Protein AF-A0A9E1RWT0-F1 (afdb_monomer_lite)

Sequence (80 aa):
MANTGEPQLSAQLIPAMVHGTCVEIYHPERDPIFPAHCRAAATVKNGRISPGEAPGWGIEPRSKKSAKAQKSPKPGAAGT

Structure (mmCIF, N/CA/C/O backbone):
data_AF-A0A9E1RWT0-F1
#
_entry.id   AF-A0A9E1RWT0-F1
#
loop_
_atom_site.group_PDB
_atom_site.id
_atom_site.type_symbol
_atom_site.label_atom_id
_atom_site.label_alt_id
_atom_site.label_comp_id
_atom_site.label_asym_id
_atom_site.label_entity_id
_atom_site.label_seq_id
_atom_site.pdbx_PDB_ins_code
_atom_site.Cartn_x
_atom_site.Cartn_y
_atom_site.Cartn_z
_atom_site.occupancy
_atom_site.B_iso_or_equiv
_atom_site.auth_seq_id
_atom_site.auth_comp_id
_atom_site.auth_asym_id
_atom_site.auth_atom_id
_atom_site.pdbx_PDB_model_num
ATOM 1 N N . MET A 1 1 ? 10.758 9.240 -5.208 1.00 55.50 1 MET A N 1
ATOM 2 C CA . MET A 1 1 ? 9.537 10.044 -4.959 1.00 55.50 1 MET A CA 1
ATOM 3 C C . MET A 1 1 ? 8.741 9.348 -3.873 1.00 55.50 1 MET A C 1
ATOM 5 O O . MET A 1 1 ? 8.496 8.158 -4.024 1.00 55.50 1 MET A O 1
ATOM 9 N N . ALA A 1 2 ? 8.389 10.060 -2.804 1.00 59.44 2 ALA A N 1
ATOM 10 C CA . ALA A 1 2 ? 7.475 9.586 -1.768 1.00 59.44 2 ALA A CA 1
ATOM 11 C C . ALA A 1 2 ? 6.168 10.376 -1.896 1.00 59.44 2 ALA A C 1
ATOM 13 O O . ALA A 1 2 ? 6.203 11.573 -2.181 1.00 59.44 2 ALA A O 1
ATOM 14 N N . ASN A 1 3 ? 5.033 9.699 -1.743 1.00 77.50 3 ASN A N 1
ATOM 15 C CA . ASN A 1 3 ? 3.723 10.338 -1.744 1.00 77.50 3 ASN A CA 1
ATOM 16 C C . ASN A 1 3 ? 3.187 10.330 -0.312 1.00 77.50 3 ASN A C 1
ATOM 18 O O . ASN A 1 3 ? 2.901 9.266 0.246 1.00 77.50 3 ASN A O 1
ATOM 22 N N . THR A 1 4 ? 3.137 11.521 0.278 1.00 84.12 4 THR A N 1
ATOM 23 C CA . THR A 1 4 ? 2.871 11.729 1.701 1.00 84.12 4 THR A CA 1
ATOM 24 C C . THR A 1 4 ? 1.395 11.547 2.010 1.00 84.12 4 THR A C 1
ATOM 26 O O . THR A 1 4 ? 0.536 12.139 1.364 1.00 84.12 4 THR A O 1
ATOM 29 N N . GLY A 1 5 ? 1.110 10.749 3.034 1.00 81.94 5 GLY A N 1
ATOM 30 C CA . GLY A 1 5 ? -0.205 10.685 3.668 1.00 81.94 5 GLY A CA 1
ATOM 31 C C . GLY A 1 5 ? -1.322 9.960 2.911 1.00 81.94 5 GLY A C 1
ATOM 32 O O . GLY A 1 5 ? -2.367 9.735 3.511 1.00 81.94 5 GLY A O 1
ATOM 33 N N . GLU A 1 6 ? -1.104 9.548 1.658 1.00 91.00 6 GLU A N 1
ATOM 34 C CA . GLU A 1 6 ? -2.129 8.924 0.801 1.00 91.00 6 GLU A CA 1
ATOM 35 C C . GLU A 1 6 ? -1.762 7.475 0.397 1.00 91.00 6 GLU A C 1
ATOM 37 O O . GLU A 1 6 ? -1.602 7.168 -0.795 1.00 91.00 6 GLU A O 1
ATOM 42 N N . PRO A 1 7 ? -1.591 6.549 1.365 1.00 89.94 7 PRO A N 1
ATOM 43 C CA . PRO A 1 7 ? -1.091 5.196 1.111 1.00 89.94 7 PRO A CA 1
ATOM 44 C C . PRO A 1 7 ? -1.948 4.375 0.142 1.00 89.94 7 PRO A C 1
ATOM 46 O O . PRO A 1 7 ? -1.416 3.534 -0.582 1.00 89.94 7 PRO A O 1
ATOM 49 N N . GLN A 1 8 ? -3.255 4.636 0.071 1.00 87.69 8 GLN A N 1
ATOM 50 C CA . GLN A 1 8 ? -4.185 3.947 -0.825 1.00 87.69 8 GLN A CA 1
ATOM 51 C C . GLN A 1 8 ? -3.905 4.202 -2.313 1.00 87.69 8 GLN A C 1
ATOM 53 O O . GLN A 1 8 ? -4.205 3.344 -3.139 1.00 87.69 8 GLN A O 1
ATOM 58 N N . LEU A 1 9 ? -3.308 5.348 -2.656 1.00 88.81 9 LEU A N 1
ATOM 59 C CA . LEU A 1 9 ? -2.855 5.646 -4.019 1.00 88.81 9 LEU A CA 1
ATOM 60 C C . LEU A 1 9 ? -1.379 5.278 -4.183 1.00 88.81 9 LEU A C 1
ATOM 62 O O . LEU A 1 9 ? -0.989 4.649 -5.170 1.00 88.81 9 LEU A O 1
ATOM 66 N N . SER A 1 10 ? -0.561 5.608 -3.178 1.00 90.44 10 SER A N 1
ATOM 67 C CA . SER A 1 10 ? 0.879 5.331 -3.170 1.00 90.44 10 SER A CA 1
ATOM 68 C C . SER A 1 10 ? 1.200 3.851 -3.365 1.00 90.44 10 SER A C 1
ATOM 70 O O . SER A 1 10 ? 2.162 3.530 -4.058 1.00 90.44 10 SER A O 1
ATOM 72 N N . ALA A 1 11 ? 0.394 2.948 -2.799 1.00 88.44 11 ALA A N 1
ATOM 73 C CA . ALA A 1 11 ? 0.604 1.505 -2.906 1.00 88.44 11 ALA A CA 1
ATOM 74 C C . ALA A 1 11 ? 0.582 0.979 -4.353 1.00 88.44 11 ALA A C 1
ATOM 76 O O . ALA A 1 11 ? 1.172 -0.064 -4.615 1.00 88.44 11 ALA A O 1
ATOM 77 N N . GLN A 1 12 ? -0.055 1.701 -5.281 1.00 88.50 12 GLN A N 1
ATOM 78 C CA . GLN A 1 12 ? -0.074 1.374 -6.712 1.00 88.50 12 GLN A CA 1
ATOM 79 C C . GLN A 1 12 ? 0.846 2.296 -7.531 1.00 88.50 12 GLN A C 1
ATOM 81 O O . GLN A 1 12 ? 1.493 1.848 -8.476 1.00 88.50 12 GLN A O 1
ATOM 86 N N . LEU A 1 13 ? 0.967 3.574 -7.149 1.00 88.62 13 LEU A N 1
ATOM 87 C CA . LEU A 1 13 ? 1.806 4.552 -7.855 1.00 88.62 13 LEU A CA 1
ATOM 88 C C . LEU A 1 13 ? 3.307 4.295 -7.685 1.00 88.62 13 LEU A C 1
ATOM 90 O O . LEU A 1 13 ? 4.062 4.416 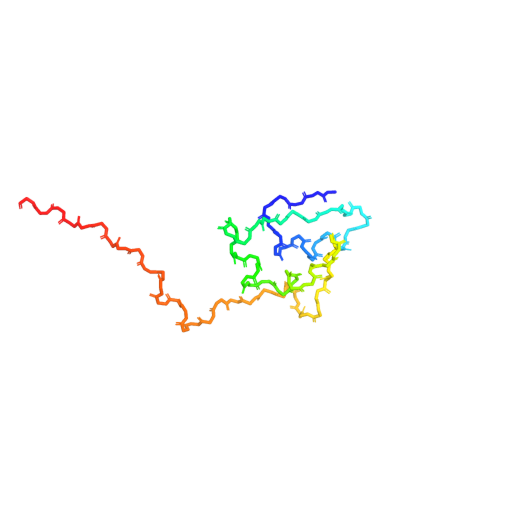-8.646 1.00 88.62 13 LEU A O 1
ATOM 94 N N . ILE A 1 14 ? 3.753 3.957 -6.471 1.00 89.75 14 ILE A N 1
ATOM 95 C CA . ILE A 1 14 ? 5.180 3.777 -6.170 1.00 89.75 14 ILE A CA 1
ATOM 96 C C . ILE A 1 14 ? 5.774 2.580 -6.932 1.00 89.75 14 ILE A C 1
ATOM 98 O O . ILE A 1 14 ? 6.823 2.769 -7.547 1.00 89.75 14 ILE A O 1
ATOM 102 N N . PRO A 1 15 ? 5.126 1.396 -6.988 1.00 87.62 15 PRO A N 1
ATOM 103 C CA . PRO A 1 15 ? 5.612 0.280 -7.806 1.00 87.62 15 PRO A CA 1
ATOM 104 C C . PRO A 1 15 ? 5.650 0.561 -9.314 1.00 87.62 15 PRO A C 1
ATOM 106 O O . PRO A 1 15 ? 6.450 -0.043 -10.021 1.00 87.62 15 PRO A O 1
ATOM 109 N N . ALA A 1 16 ? 4.805 1.467 -9.818 1.00 88.88 16 ALA A N 1
ATOM 110 C CA . ALA A 1 16 ? 4.770 1.828 -11.237 1.00 88.88 16 ALA A CA 1
ATOM 111 C C . ALA A 1 16 ? 5.949 2.721 -11.670 1.00 88.88 16 ALA A C 1
ATOM 113 O O . ALA A 1 16 ? 6.169 2.917 -12.865 1.00 88.88 16 ALA A O 1
ATOM 114 N N . MET A 1 17 ? 6.712 3.275 -10.722 1.00 88.19 17 MET A 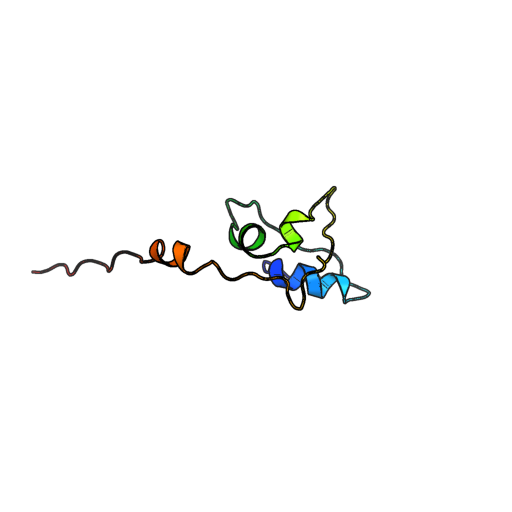N 1
ATOM 115 C CA . MET A 1 17 ? 7.852 4.140 -11.008 1.00 88.19 17 MET A CA 1
ATOM 116 C C . MET A 1 17 ? 9.175 3.407 -10.794 1.00 88.19 17 MET A C 1
ATOM 118 O O . MET A 1 17 ? 9.438 2.891 -9.713 1.00 88.19 17 MET A O 1
ATOM 122 N N . VAL A 1 18 ? 10.074 3.480 -11.782 1.00 91.00 18 VAL A N 1
ATOM 123 C CA . VAL A 1 18 ? 11.443 2.924 -11.683 1.00 91.00 18 VAL A CA 1
ATOM 124 C C . VAL A 1 18 ? 12.226 3.531 -10.505 1.00 91.00 18 VAL A C 1
ATOM 126 O O . VAL A 1 18 ? 13.086 2.879 -9.925 1.00 91.00 18 VAL A O 1
ATOM 129 N N . HIS A 1 19 ? 11.902 4.768 -10.120 1.00 90.75 19 HIS A N 1
ATOM 130 C CA . HIS A 1 19 ? 12.502 5.501 -8.998 1.00 90.75 19 HIS A CA 1
ATOM 131 C C . HIS A 1 19 ? 11.540 5.675 -7.798 1.00 90.75 19 HIS A C 1
ATOM 133 O O . HIS A 1 19 ? 11.638 6.645 -7.028 1.00 90.75 19 HIS A O 1
ATOM 139 N N . GLY A 1 20 ? 10.523 4.818 -7.685 1.00 87.00 20 GLY A N 1
ATOM 140 C CA . GLY A 1 20 ? 9.668 4.753 -6.500 1.00 87.00 20 GLY A CA 1
ATOM 141 C C . GLY A 1 20 ? 10.482 4.313 -5.281 1.00 87.00 20 GLY A C 1
ATOM 142 O O . GLY A 1 20 ? 11.348 3.451 -5.397 1.00 87.00 20 GLY A O 1
ATOM 143 N N . THR A 1 21 ? 10.251 4.928 -4.118 1.00 90.12 21 THR A 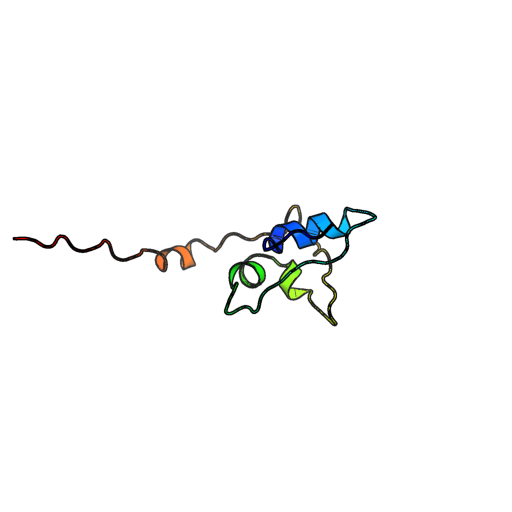N 1
ATOM 144 C CA . THR A 1 21 ? 11.054 4.649 -2.913 1.00 90.12 21 THR A CA 1
ATOM 145 C C . THR A 1 21 ? 10.269 3.879 -1.863 1.00 90.12 21 THR A C 1
ATOM 147 O O . THR A 1 21 ? 10.551 2.714 -1.600 1.00 90.12 21 THR A O 1
ATOM 150 N N . CYS A 1 22 ? 9.283 4.523 -1.246 1.00 90.12 22 CYS A N 1
ATOM 151 C CA . CYS A 1 22 ? 8.560 3.987 -0.102 1.00 90.12 22 CYS A CA 1
ATOM 152 C C . CYS A 1 22 ? 7.119 4.501 -0.074 1.00 90.12 22 CYS A C 1
ATOM 154 O O . CYS A 1 22 ? 6.788 5.526 -0.672 1.00 90.12 22 CYS A O 1
ATOM 156 N N . VAL A 1 23 ? 6.271 3.758 0.634 1.00 90.56 23 VAL A N 1
ATOM 157 C CA . VAL A 1 23 ? 4.890 4.134 0.938 1.00 90.56 23 VAL A CA 1
ATOM 158 C C . VAL A 1 23 ? 4.824 4.484 2.418 1.00 90.56 23 VAL A C 1
ATOM 160 O O . VAL A 1 23 ? 5.224 3.683 3.261 1.00 90.56 23 VAL A O 1
ATOM 163 N N . GLU A 1 24 ? 4.322 5.674 2.729 1.00 91.62 24 GLU A N 1
ATOM 164 C CA . GLU A 1 24 ? 4.078 6.098 4.105 1.00 91.62 24 GLU A CA 1
ATOM 165 C C . GLU A 1 24 ? 2.725 5.566 4.574 1.00 91.62 24 GLU A C 1
ATOM 167 O O . GLU A 1 24 ? 1.699 5.869 3.971 1.00 91.62 24 GLU A O 1
ATOM 172 N N . ILE A 1 25 ? 2.722 4.789 5.655 1.00 90.44 25 ILE A N 1
ATOM 173 C CA . ILE A 1 25 ? 1.509 4.305 6.319 1.00 90.44 25 ILE A CA 1
ATOM 174 C C . ILE A 1 25 ? 1.523 4.770 7.772 1.00 90.44 25 ILE A C 1
ATOM 176 O O . ILE A 1 25 ? 2.587 4.886 8.382 1.00 90.44 25 ILE A O 1
ATOM 180 N N . TYR A 1 26 ? 0.347 5.007 8.341 1.00 90.81 26 TYR A N 1
ATOM 181 C CA . TYR A 1 26 ? 0.219 5.336 9.756 1.00 90.81 26 TYR A CA 1
ATOM 182 C C . TYR A 1 26 ? -0.292 4.143 10.559 1.00 90.81 26 TYR A C 1
ATOM 184 O O . TYR A 1 26 ? -0.842 3.185 10.016 1.00 90.81 26 TYR A O 1
ATOM 192 N N . HIS A 1 27 ? -0.135 4.229 11.880 1.00 91.25 27 HIS A N 1
ATOM 193 C CA . HIS A 1 27 ? -0.795 3.312 12.802 1.00 91.25 27 HIS A CA 1
ATOM 194 C C . HIS A 1 27 ? -2.323 3.318 12.564 1.00 91.25 27 HIS A C 1
ATOM 196 O O . HIS A 1 27 ? -2.875 4.409 12.381 1.00 91.25 27 HIS A O 1
ATOM 202 N N . PRO A 1 28 ? -3.024 2.166 12.615 1.00 89.94 28 PRO A N 1
ATOM 203 C CA . PRO A 1 28 ? -4.462 2.087 12.325 1.00 89.94 28 PRO A CA 1
ATOM 204 C C . PRO A 1 28 ? -5.355 2.991 13.185 1.00 89.94 28 PRO A C 1
ATOM 206 O O . PRO A 1 28 ? -6.424 3.396 12.742 1.00 89.94 28 PRO A O 1
ATOM 209 N N . GLU A 1 29 ? -4.930 3.331 14.405 1.00 91.00 29 GLU A N 1
ATOM 210 C CA . GLU A 1 29 ? -5.662 4.285 15.255 1.00 91.00 29 GLU A CA 1
ATOM 211 C C . GLU A 1 29 ? -5.573 5.726 14.742 1.00 91.00 29 GLU A C 1
ATOM 213 O O . GLU A 1 29 ? -6.513 6.499 14.901 1.00 91.00 29 GLU A O 1
ATOM 218 N N . ARG A 1 30 ? -4.449 6.089 14.112 1.00 90.56 30 ARG A N 1
ATOM 219 C CA . ARG A 1 30 ? -4.261 7.404 13.491 1.00 90.56 30 ARG A CA 1
ATOM 220 C C . ARG A 1 30 ? -4.976 7.444 12.147 1.00 90.56 30 ARG A C 1
ATOM 222 O O . ARG A 1 30 ? -5.680 8.408 11.862 1.00 90.56 30 ARG A O 1
ATOM 229 N N . ASP A 1 31 ? -4.768 6.424 11.318 1.00 89.19 31 ASP A N 1
ATOM 230 C CA . ASP A 1 31 ? -5.401 6.303 10.007 1.00 89.19 31 ASP A CA 1
ATOM 231 C C . ASP A 1 31 ? -6.106 4.948 9.849 1.00 89.19 31 ASP A C 1
ATOM 233 O O . ASP A 1 31 ? -5.494 3.961 9.428 1.00 89.19 31 ASP A O 1
ATOM 237 N N . PRO A 1 32 ? -7.413 4.889 10.147 1.00 89.69 32 PRO A N 1
ATOM 238 C CA . PRO A 1 32 ? -8.192 3.682 9.930 1.00 89.69 32 PRO A CA 1
ATOM 239 C C . PRO A 1 32 ? -8.596 3.500 8.460 1.00 89.69 32 PRO A C 1
ATOM 241 O O . PRO A 1 32 ? -9.154 2.458 8.123 1.00 89.69 32 PRO A O 1
ATOM 244 N N . ILE A 1 33 ? -8.379 4.487 7.579 1.00 88.69 33 ILE A N 1
ATOM 245 C CA . ILE A 1 33 ? -8.902 4.454 6.208 1.00 88.69 33 ILE A CA 1
ATOM 246 C C . ILE A 1 33 ? -8.143 3.435 5.368 1.00 88.69 33 ILE A C 1
ATOM 248 O O . ILE A 1 33 ? -8.769 2.558 4.770 1.00 88.69 33 ILE A O 1
ATOM 252 N N . PHE A 1 34 ? -6.812 3.511 5.356 1.00 88.62 34 PHE A N 1
ATOM 253 C CA . PHE A 1 34 ? -5.979 2.594 4.583 1.00 88.62 34 PHE A CA 1
ATOM 254 C C . PHE A 1 34 ? -6.240 1.110 4.904 1.00 88.62 34 PHE A C 1
ATOM 256 O O . PHE A 1 34 ? -6.580 0.372 3.976 1.00 88.62 34 PHE A O 1
ATOM 263 N N . PRO A 1 35 ? -6.188 0.653 6.174 1.00 89.88 35 PRO A N 1
ATOM 264 C CA . PRO A 1 35 ? -6.463 -0.745 6.504 1.00 89.88 35 PRO A CA 1
ATOM 265 C C . PRO A 1 35 ? -7.924 -1.161 6.297 1.00 89.88 35 PRO A C 1
ATOM 2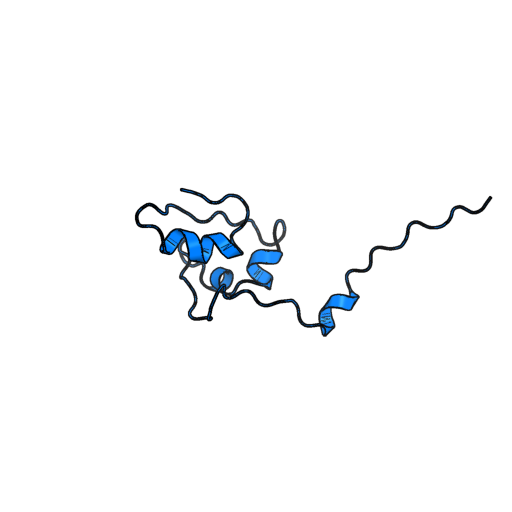67 O O . PRO A 1 35 ? -8.179 -2.329 6.015 1.00 89.88 35 PRO A O 1
ATOM 270 N N . ALA A 1 36 ? -8.889 -0.242 6.419 1.00 89.44 36 ALA A N 1
ATOM 271 C CA . ALA A 1 36 ? -10.304 -0.581 6.257 1.00 89.44 36 ALA A CA 1
ATOM 272 C C . ALA A 1 36 ? -10.755 -0.668 4.793 1.00 89.44 36 ALA A C 1
ATOM 274 O O . ALA A 1 36 ? -11.743 -1.342 4.501 1.00 89.44 36 ALA A O 1
ATOM 275 N N . HIS A 1 37 ? -10.083 0.050 3.892 1.00 88.25 37 HIS A N 1
ATOM 276 C CA . HIS A 1 37 ? -10.574 0.267 2.531 1.00 88.25 37 HIS A CA 1
ATOM 277 C C . HIS A 1 37 ? -9.619 -0.197 1.439 1.00 88.25 37 HIS A C 1
ATOM 279 O O . HIS A 1 37 ? -10.064 -0.393 0.311 1.00 88.25 37 HIS A O 1
ATOM 285 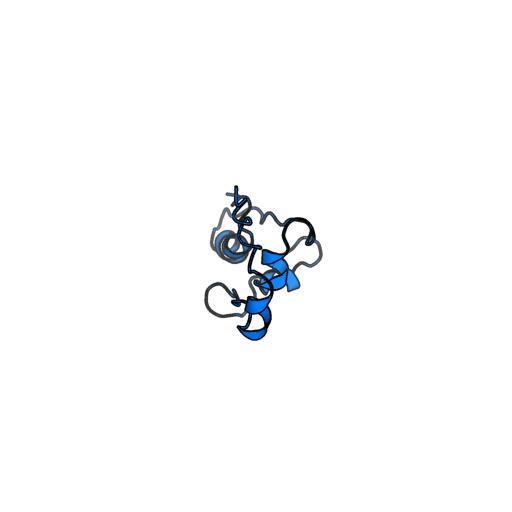N N . CYS A 1 38 ? -8.329 -0.372 1.727 1.00 88.31 38 CYS A N 1
ATOM 286 C CA . CYS A 1 38 ? -7.347 -0.753 0.721 1.00 88.31 38 CYS A CA 1
ATOM 287 C C . CYS A 1 38 ? -6.773 -2.138 1.018 1.00 88.31 38 CYS A C 1
ATOM 289 O O . CYS A 1 38 ? -6.103 -2.352 2.029 1.00 88.31 38 CYS A O 1
ATOM 291 N N . ARG A 1 39 ? -6.959 -3.084 0.089 1.00 85.75 39 ARG A N 1
ATOM 292 C CA . ARG A 1 39 ? -6.441 -4.456 0.244 1.00 85.75 39 ARG A CA 1
ATOM 293 C C . ARG A 1 39 ? -4.916 -4.520 0.355 1.00 85.75 39 ARG A C 1
ATOM 295 O O . ARG A 1 39 ? -4.399 -5.452 0.966 1.00 85.75 39 ARG A O 1
ATOM 302 N N . ALA A 1 40 ? -4.199 -3.530 -0.184 1.00 86.88 40 ALA A N 1
ATOM 303 C CA . ALA A 1 40 ? -2.742 -3.451 -0.080 1.00 86.88 40 ALA A CA 1
ATOM 304 C C . ALA A 1 40 ? -2.263 -3.417 1.384 1.00 86.88 40 ALA A C 1
ATOM 306 O O . ALA A 1 40 ? -1.206 -3.968 1.687 1.00 86.88 40 ALA A O 1
ATOM 307 N N . ALA A 1 41 ? -3.058 -2.867 2.308 1.00 88.44 41 ALA A N 1
ATOM 308 C CA . ALA A 1 41 ? -2.731 -2.848 3.731 1.00 88.44 41 ALA A CA 1
ATOM 309 C C . ALA A 1 41 ? -2.577 -4.259 4.331 1.00 88.44 41 ALA A C 1
ATOM 311 O O . ALA A 1 41 ? -1.683 -4.491 5.140 1.00 88.44 41 ALA A O 1
ATOM 312 N N . ALA A 1 42 ? -3.385 -5.230 3.888 1.00 87.62 42 ALA A N 1
ATOM 313 C CA . ALA A 1 42 ? -3.304 -6.618 4.355 1.00 87.62 42 ALA A CA 1
ATOM 314 C C . ALA A 1 42 ? -2.056 -7.363 3.841 1.00 87.62 42 ALA A C 1
ATOM 316 O O . ALA A 1 42 ? -1.745 -8.454 4.311 1.00 87.62 42 ALA A O 1
ATOM 317 N N . THR A 1 43 ? -1.335 -6.783 2.878 1.00 89.44 43 THR A N 1
ATOM 318 C CA . THR A 1 43 ? -0.124 -7.381 2.298 1.00 89.44 43 THR A CA 1
ATOM 319 C C . THR A 1 43 ? 1.160 -6.938 2.999 1.00 89.44 43 THR A C 1
ATOM 321 O O . THR A 1 43 ? 2.234 -7.436 2.657 1.00 89.44 43 THR A O 1
ATOM 324 N N . VAL A 1 44 ? 1.067 -6.008 3.961 1.00 89.69 44 VAL A N 1
ATOM 325 C CA . VAL A 1 44 ? 2.224 -5.472 4.687 1.00 89.69 44 VAL A CA 1
ATOM 326 C C . VAL A 1 44 ? 2.891 -6.605 5.472 1.00 89.69 44 VAL A C 1
ATOM 328 O O . VAL A 1 44 ? 2.372 -7.072 6.485 1.00 89.69 44 VAL A O 1
ATOM 331 N N . LYS A 1 45 ? 4.069 -7.043 5.019 1.00 90.75 45 LYS A N 1
ATOM 332 C CA . LYS A 1 45 ? 4.862 -8.090 5.676 1.00 90.75 45 LYS A CA 1
ATOM 333 C C . LYS A 1 45 ? 6.344 -7.752 5.593 1.00 90.75 45 LYS A C 1
ATOM 335 O O . LYS A 1 45 ? 6.854 -7.456 4.515 1.00 90.75 45 LYS A O 1
ATOM 340 N N . ASN A 1 46 ? 7.044 -7.804 6.728 1.00 93.19 46 ASN A N 1
ATOM 341 C CA . ASN A 1 46 ? 8.479 -7.499 6.827 1.00 93.19 46 ASN A CA 1
ATOM 342 C C . ASN A 1 46 ? 8.854 -6.147 6.179 1.00 93.19 46 ASN A C 1
ATOM 344 O O . ASN A 1 46 ? 9.836 -6.051 5.447 1.00 93.19 46 ASN A O 1
ATOM 348 N N . GLY A 1 47 ? 8.026 -5.117 6.391 1.00 90.50 47 GLY A N 1
ATOM 349 C CA . GLY A 1 47 ? 8.240 -3.772 5.839 1.00 90.50 47 GLY A CA 1
ATOM 350 C C . GLY A 1 47 ? 7.983 -3.627 4.334 1.00 90.50 47 GLY A C 1
ATOM 351 O O . GLY A 1 47 ? 8.279 -2.577 3.770 1.00 90.50 47 GLY A O 1
ATOM 352 N N . ARG A 1 48 ? 7.440 -4.653 3.665 1.00 90.50 48 ARG A N 1
ATOM 353 C CA . ARG A 1 48 ? 7.118 -4.629 2.231 1.00 90.50 48 ARG A CA 1
ATOM 354 C C . ARG A 1 48 ? 5.609 -4.659 2.021 1.00 90.50 48 ARG A C 1
ATOM 356 O O . ARG A 1 48 ? 4.909 -5.387 2.717 1.00 90.50 48 ARG A O 1
ATOM 363 N N . ILE A 1 49 ? 5.138 -3.900 1.035 1.00 88.69 49 ILE A N 1
ATOM 364 C CA . ILE A 1 49 ? 3.753 -3.907 0.549 1.00 88.69 49 ILE A CA 1
ATOM 365 C C . ILE A 1 49 ? 3.765 -4.522 -0.844 1.00 88.69 49 ILE A C 1
ATOM 367 O O . ILE A 1 49 ? 4.620 -4.170 -1.659 1.00 88.69 49 ILE A O 1
ATOM 371 N N . SER A 1 50 ? 2.843 -5.443 -1.108 1.00 86.50 50 SER A N 1
ATOM 372 C CA . SER A 1 50 ? 2.660 -6.000 -2.447 1.00 86.50 50 SER A CA 1
ATOM 373 C C . SER A 1 50 ? 1.479 -5.305 -3.124 1.00 86.50 50 SER A C 1
ATOM 375 O O . SER A 1 50 ? 0.446 -5.106 -2.476 1.00 86.50 50 SER A O 1
ATOM 377 N N . PRO A 1 51 ? 1.586 -4.942 -4.413 1.00 76.38 51 PRO A N 1
ATOM 378 C CA . PRO A 1 51 ? 0.417 -4.532 -5.174 1.00 76.38 51 PRO A CA 1
ATOM 379 C C . PRO A 1 51 ? -0.539 -5.731 -5.211 1.00 76.38 51 PRO A C 1
ATOM 381 O O . PRO A 1 51 ? -0.199 -6.793 -5.726 1.00 76.38 51 PRO A O 1
ATOM 384 N N . GLY A 1 52 ? -1.693 -5.609 -4.552 1.00 74.00 52 GLY A N 1
ATOM 385 C CA . GLY A 1 52 ? -2.691 -6.678 -4.538 1.00 74.00 52 GLY A CA 1
ATOM 386 C C . GLY A 1 52 ? -3.244 -6.944 -5.943 1.00 74.00 52 GLY A C 1
ATOM 387 O O . GLY A 1 52 ? -3.177 -6.080 -6.809 1.00 74.00 52 GLY A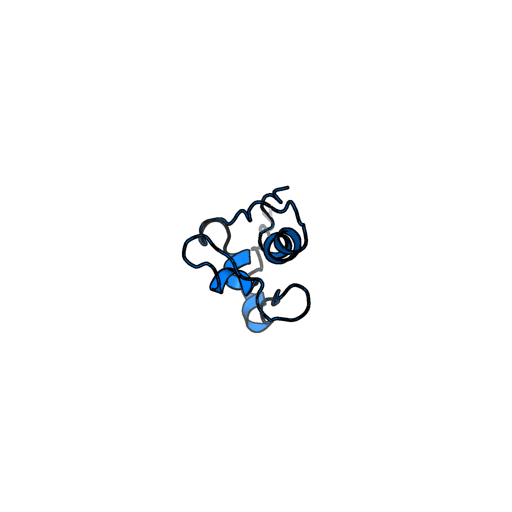 O 1
ATOM 388 N N . GLU A 1 53 ? -3.858 -8.107 -6.159 1.00 81.88 53 GLU A N 1
ATOM 389 C CA . GLU A 1 53 ? -4.406 -8.514 -7.470 1.00 81.88 53 GLU A CA 1
ATOM 390 C C . GLU A 1 53 ? -5.760 -7.864 -7.816 1.00 81.88 53 GLU A C 1
ATOM 392 O O . GLU A 1 53 ? -6.383 -8.179 -8.829 1.00 81.88 53 GLU A O 1
ATOM 397 N N . ALA A 1 54 ? -6.266 -6.977 -6.957 1.00 83.69 54 ALA A N 1
ATOM 398 C CA . ALA A 1 54 ? -7.546 -6.327 -7.191 1.00 83.69 54 ALA A CA 1
ATOM 399 C C . ALA A 1 54 ? -7.453 -5.356 -8.383 1.00 83.69 54 ALA A C 1
ATOM 401 O O . ALA A 1 54 ? -6.482 -4.605 -8.480 1.00 83.69 54 ALA A O 1
ATOM 402 N N . PRO A 1 55 ? -8.467 -5.318 -9.265 1.00 86.12 55 PRO A N 1
ATOM 403 C CA . PRO A 1 55 ? -8.452 -4.426 -10.415 1.00 86.12 55 PRO A CA 1
ATOM 404 C C . PRO A 1 55 ? -8.478 -2.949 -9.996 1.00 86.12 55 PRO A C 1
ATOM 406 O O . PRO A 1 55 ? -9.077 -2.568 -8.984 1.00 86.12 55 PRO A O 1
ATOM 409 N N . GLY A 1 56 ? -7.861 -2.099 -10.820 1.00 87.88 56 GLY A N 1
ATOM 410 C CA . GLY A 1 56 ? -7.789 -0.657 -10.589 1.00 87.88 56 GLY A CA 1
ATOM 411 C C . GLY A 1 56 ? -7.017 -0.314 -9.314 1.00 87.88 56 GLY A C 1
ATOM 412 O O . GLY A 1 56 ? -5.915 -0.801 -9.094 1.00 87.88 56 GLY A O 1
ATOM 413 N N . TRP A 1 57 ? -7.598 0.538 -8.466 1.00 86.75 57 TRP A N 1
ATOM 414 C CA . TRP A 1 57 ? -6.953 0.998 -7.229 1.00 86.75 57 TRP A CA 1
ATOM 415 C C . TRP A 1 57 ? -7.074 0.017 -6.054 1.00 86.75 57 TRP A C 1
ATOM 417 O O . TRP A 1 57 ? -6.475 0.246 -5.007 1.00 86.75 57 TRP A O 1
ATOM 427 N N . GLY A 1 58 ? -7.868 -1.054 -6.177 1.00 86.75 58 GLY A N 1
ATOM 428 C CA . GLY A 1 58 ? -8.100 -1.996 -5.073 1.00 86.75 58 GLY A CA 1
ATOM 429 C C . GLY A 1 58 ? -8.721 -1.358 -3.818 1.00 86.75 58 GLY A C 1
ATOM 430 O O . GLY A 1 58 ? -8.526 -1.871 -2.713 1.00 86.75 58 GLY A O 1
ATOM 431 N N . ILE A 1 59 ? -9.428 -0.232 -3.990 1.00 88.50 59 ILE A N 1
ATOM 432 C CA . ILE A 1 59 ? -10.128 0.504 -2.932 1.00 88.50 59 ILE A CA 1
ATOM 433 C C . ILE A 1 59 ? -11.587 0.055 -2.892 1.00 88.50 59 ILE A C 1
ATOM 435 O O . ILE A 1 59 ? -12.308 0.154 -3.886 1.00 88.50 59 ILE A O 1
ATOM 439 N N . GLU A 1 60 ? -12.032 -0.385 -1.722 1.00 86.94 60 GLU A N 1
ATOM 440 C CA . GLU A 1 60 ? -13.407 -0.795 -1.471 1.00 86.94 60 GLU A CA 1
ATOM 441 C C . GLU A 1 60 ? -14.155 0.281 -0.671 1.00 86.94 60 GLU A C 1
ATOM 443 O O . GLU A 1 60 ? -13.798 0.577 0.478 1.00 86.94 60 GLU A O 1
ATOM 448 N N . PRO A 1 61 ? -15.227 0.873 -1.232 1.00 79.88 61 PRO A N 1
ATOM 449 C CA . PRO A 1 61 ? -16.077 1.778 -0.479 1.00 79.88 61 PRO A CA 1
ATOM 450 C C . PRO A 1 61 ? -16.709 1.036 0.697 1.00 79.88 61 PRO A C 1
ATOM 452 O O . PRO A 1 61 ? -17.094 -0.131 0.589 1.00 79.88 61 PRO A O 1
ATOM 455 N N . ARG A 1 62 ? -16.902 1.734 1.820 1.00 72.12 62 ARG A N 1
ATOM 456 C CA . ARG A 1 62 ? -17.643 1.157 2.945 1.00 72.12 62 ARG A CA 1
ATOM 457 C C . ARG A 1 62 ? -19.037 0.731 2.476 1.00 72.12 62 ARG A C 1
ATOM 459 O O . ARG A 1 62 ? -19.777 1.520 1.889 1.00 72.12 62 ARG A O 1
ATOM 466 N N . SER A 1 63 ? -19.421 -0.510 2.767 1.00 67.50 63 SER A N 1
ATOM 467 C CA . SER A 1 63 ? -20.773 -1.009 2.491 1.00 67.50 63 SER A CA 1
ATOM 468 C C . SER A 1 63 ? -21.833 -0.095 3.129 1.00 67.50 63 SER A C 1
ATOM 470 O O . SER A 1 63 ? -21.679 0.335 4.277 1.00 67.50 63 SER A O 1
ATOM 472 N N . LYS A 1 64 ? -22.950 0.161 2.424 1.00 54.38 64 LYS A N 1
ATOM 473 C CA . LYS A 1 64 ? -24.053 1.044 2.874 1.00 54.38 64 LYS A CA 1
ATOM 474 C C . LYS A 1 64 ? -24.635 0.672 4.249 1.00 54.38 64 LYS A C 1
ATOM 476 O O . LYS A 1 64 ? -25.252 1.521 4.886 1.00 54.38 64 LYS A O 1
ATOM 481 N N . LYS A 1 65 ? -24.412 -0.553 4.747 1.00 50.06 65 LYS A N 1
ATOM 482 C CA . LYS A 1 65 ? -24.809 -0.963 6.109 1.00 50.06 65 LYS A CA 1
ATOM 483 C C . LYS A 1 65 ? -24.048 -0.216 7.219 1.00 50.06 65 LYS A C 1
ATOM 485 O O . LYS A 1 65 ? -24.571 -0.080 8.316 1.00 50.06 65 LYS A O 1
ATOM 490 N N . SER A 1 66 ? -22.858 0.307 6.930 1.00 48.16 66 SER A N 1
ATOM 491 C CA . SER A 1 66 ? -21.995 1.025 7.885 1.00 48.16 66 SER A CA 1
ATOM 492 C C . SER A 1 66 ? -22.123 2.558 7.838 1.00 48.16 66 SER A C 1
ATOM 494 O O . SER A 1 66 ? -21.702 3.242 8.768 1.00 48.16 66 SER A O 1
ATOM 496 N N . ALA A 1 67 ? -22.747 3.113 6.791 1.00 49.94 67 ALA A N 1
ATOM 497 C CA . ALA A 1 67 ? -22.856 4.561 6.576 1.00 49.94 67 ALA A CA 1
ATOM 498 C C . ALA A 1 67 ? -23.802 5.271 7.568 1.00 49.94 67 ALA A C 1
ATOM 500 O O . ALA A 1 67 ? -23.829 6.497 7.632 1.00 49.94 67 ALA A O 1
ATOM 501 N N . LYS A 1 68 ? -24.576 4.523 8.369 1.00 41.84 68 LYS A N 1
ATOM 502 C CA . LYS A 1 68 ? -25.460 5.095 9.400 1.00 41.84 68 LYS A CA 1
ATOM 503 C C . LYS A 1 68 ? -24.720 5.631 10.636 1.00 41.84 68 LYS A C 1
ATOM 505 O O . LYS A 1 68 ? -25.336 6.367 11.396 1.00 41.84 68 LYS A O 1
ATOM 510 N N . ALA A 1 69 ? -23.440 5.303 10.832 1.00 51.03 69 ALA A N 1
ATOM 511 C CA . ALA A 1 69 ? -22.680 5.716 12.019 1.00 51.03 69 ALA A CA 1
ATOM 512 C C . ALA A 1 69 ? -22.019 7.107 11.904 1.00 51.03 69 ALA A C 1
ATOM 514 O O . ALA A 1 69 ? -21.581 7.657 12.908 1.00 51.03 69 ALA A O 1
ATOM 515 N N . GLN A 1 70 ? -21.974 7.709 10.710 1.00 48.94 70 GLN A N 1
ATOM 516 C CA . GLN A 1 70 ? -21.416 9.048 10.481 1.00 48.94 70 GLN A CA 1
ATOM 517 C C . GLN A 1 70 ? -22.536 10.049 10.166 1.00 48.94 70 GLN A C 1
ATOM 519 O O . GLN A 1 70 ? -22.682 10.542 9.051 1.00 48.94 70 GLN A O 1
ATOM 524 N N . LYS A 1 71 ? -23.358 10.358 11.167 1.00 47.44 71 LYS A N 1
ATOM 525 C CA . LYS A 1 71 ? -24.040 11.654 11.225 1.00 47.44 71 LYS A CA 1
ATOM 526 C C . LYS A 1 71 ? -23.593 12.335 12.507 1.00 47.44 71 LYS A C 1
ATOM 528 O O . LYS A 1 71 ? -23.972 11.911 13.593 1.00 47.44 71 LYS A O 1
ATOM 533 N N . SER A 1 72 ? -22.773 13.370 12.368 1.00 52.31 72 SER A N 1
ATOM 534 C CA . SER A 1 72 ? -22.470 14.307 13.447 1.00 52.31 72 SER A CA 1
ATOM 535 C C . SER A 1 72 ? -23.788 14.878 13.993 1.00 52.31 72 SER A C 1
ATOM 537 O O . SER A 1 72 ? -24.685 15.162 13.187 1.00 52.31 72 SER A O 1
ATOM 539 N N . PRO A 1 73 ? -23.948 15.070 15.315 1.00 48.41 73 PRO A N 1
ATOM 540 C CA . PRO A 1 73 ? -25.099 15.794 15.837 1.00 48.41 73 PRO A CA 1
ATOM 541 C C . PRO A 1 73 ? -25.120 17.194 15.215 1.00 48.41 73 PRO A C 1
ATOM 543 O O . PRO A 1 73 ? -24.094 17.877 15.196 1.00 48.41 73 PRO A O 1
ATOM 546 N N . LYS A 1 74 ? -26.272 17.627 14.685 1.00 52.59 74 LYS A N 1
ATOM 547 C CA . LYS A 1 74 ? -26.473 19.044 14.352 1.00 52.59 74 LYS A CA 1
ATOM 548 C C . LYS A 1 74 ? -26.248 19.848 15.640 1.00 52.59 74 LYS A C 1
ATOM 550 O O . LYS A 1 74 ? -26.846 19.470 16.650 1.00 52.59 74 LYS A O 1
ATOM 555 N N . PRO A 1 75 ? -25.437 20.921 15.635 1.00 49.41 75 PRO A N 1
ATOM 556 C CA . PRO A 1 75 ? -25.352 21.799 16.792 1.00 49.41 75 PRO A CA 1
ATOM 557 C C . PRO A 1 75 ? -26.762 22.311 17.099 1.00 49.41 75 PRO A C 1
ATOM 559 O O . PRO A 1 75 ? -27.470 22.786 16.207 1.00 49.41 75 PRO A O 1
ATOM 562 N N . GLY A 1 76 ? -27.193 22.083 18.340 1.00 52.69 76 GLY A N 1
ATOM 563 C CA . GLY A 1 76 ? -28.522 22.429 18.815 1.00 52.69 76 GLY A CA 1
ATOM 564 C C . GLY A 1 76 ? -28.788 23.914 18.623 1.00 52.69 76 GLY A C 1
ATOM 565 O O . GLY A 1 76 ? -27.935 24.752 18.910 1.00 52.69 76 GLY A O 1
ATOM 566 N N . ALA A 1 77 ? -29.984 24.226 18.132 1.00 55.09 77 ALA A N 1
ATOM 567 C CA . ALA A 1 77 ? -30.534 25.562 18.221 1.00 55.09 77 ALA A CA 1
ATOM 568 C C . ALA A 1 77 ? -30.632 25.923 19.710 1.00 55.09 77 ALA A C 1
ATOM 570 O O . ALA A 1 77 ? -31.480 25.391 20.426 1.00 55.09 77 ALA A O 1
ATOM 571 N N . ALA A 1 78 ? -29.728 26.780 20.183 1.00 53.47 78 ALA A N 1
ATOM 572 C CA . ALA A 1 78 ? -29.902 27.487 21.439 1.00 53.47 78 ALA A CA 1
ATOM 573 C C . ALA A 1 78 ? -31.074 28.456 21.238 1.00 53.47 78 ALA A C 1
ATOM 575 O O . ALA A 1 78 ? -30.920 29.515 20.633 1.00 53.47 78 ALA A O 1
ATOM 576 N N . GLY A 1 79 ? -32.265 28.019 21.644 1.00 52.22 79 GLY A N 1
ATOM 577 C CA . GLY A 1 79 ? -33.441 28.871 21.736 1.00 52.22 79 GLY A CA 1
ATOM 578 C C . GLY A 1 79 ? -33.293 29.820 22.919 1.00 52.22 79 GLY A C 1
ATOM 579 O O . GLY A 1 79 ? -33.039 29.375 24.038 1.00 52.22 79 GLY A O 1
ATOM 580 N N . THR A 1 80 ? -33.411 31.111 22.629 1.00 52.72 80 THR A N 1
ATOM 581 C CA . THR A 1 80 ? -33.817 32.168 23.564 1.00 52.72 80 THR A CA 1
ATOM 582 C C . THR A 1 80 ? -35.301 32.070 23.866 1.00 52.72 80 THR A C 1
ATOM 584 O O . THR A 1 80 ? -36.045 31.792 22.894 1.00 52.72 80 THR A O 1
#

Radius of gyration: 17.11 Å; chains: 1; bounding box: 46×41×35 Å

Secondary structure (DSSP, 8-state):
--B-S-HHHHHHHTTTSTT---B----TTT--HHHHHBGGGGG-BTTB----SSSTT-B-PPPTTTGGG--PPPPP----

Foldseek 3Di:
DEDPPCQLQLLPVQVVDPPRDAYDDDDCVVPVQCVVFAPQVVQCDPRDTDDDPDPDSRGHDPDPVPVVVPDDDDPDPPDD

pLDDT: mean 78.76, std 15.98, range [41.84, 93.19]